Protein AF-A0A497NHF5-F1 (afdb_monomer)

Secondary structure (DSSP, 8-state):
-HHHHHHHHHHHHHHHHHHHHHHHHHHHHHHHT----HHHHHHHHHHHHHHHHHHHHHHHHHHHHHH-GGGGGPPTTHHHHHHHHHHHHHHHHHHHHHHHTS--TT-----HHHHHHHHTTSGGGTT----HHHHHHHHHHHHHHHTSTTHHHHHHHHHHHHHHHHS---

Mean predicted aligned error: 3.95 Å

Structure (mmCIF, N/CA/C/O backbone):
data_AF-A0A497NHF5-F1
#
_entry.id   AF-A0A497NHF5-F1
#
loop_
_atom_site.group_PDB
_atom_site.id
_atom_site.type_symbol
_atom_site.label_atom_id
_atom_site.label_alt_id
_atom_site.label_comp_id
_atom_site.label_asym_id
_atom_site.label_entity_id
_atom_site.label_seq_id
_atom_site.pdbx_PDB_ins_code
_atom_site.Cartn_x
_atom_site.Cartn_y
_atom_site.Cartn_z
_atom_site.occupancy
_atom_site.B_iso_or_equiv
_atom_site.auth_seq_id
_atom_site.auth_comp_id
_atom_site.auth_asym_id
_atom_site.auth_atom_id
_atom_site.pdbx_PDB_model_num
ATOM 1 N N . MET A 1 1 ? 5.859 -25.569 -0.464 1.00 78.12 1 MET A N 1
ATOM 2 C CA . MET A 1 1 ? 5.116 -24.666 0.448 1.00 78.12 1 MET A CA 1
ATOM 3 C C . MET A 1 1 ? 4.660 -23.454 -0.355 1.00 78.12 1 MET A C 1
ATOM 5 O O . MET A 1 1 ? 5.228 -23.238 -1.415 1.00 78.12 1 MET A O 1
ATOM 9 N N . VAL A 1 2 ? 3.687 -22.662 0.116 1.00 88.62 2 VAL A N 1
ATOM 10 C CA . VAL A 1 2 ? 3.229 -21.446 -0.603 1.00 88.62 2 VAL A CA 1
ATOM 11 C C . VAL A 1 2 ? 4.400 -20.504 -0.927 1.00 88.62 2 VAL A C 1
ATOM 13 O O . VAL A 1 2 ? 4.451 -19.930 -2.005 1.00 88.62 2 VAL A O 1
ATOM 16 N N . GLU A 1 3 ? 5.402 -20.422 -0.050 1.00 88.25 3 GLU A N 1
ATOM 17 C CA . GLU A 1 3 ? 6.637 -19.657 -0.284 1.00 88.25 3 GLU A CA 1
ATOM 18 C C . GLU A 1 3 ? 7.433 -20.126 -1.519 1.00 88.25 3 GLU A C 1
ATOM 20 O O . GLU A 1 3 ? 7.943 -19.300 -2.275 1.00 88.25 3 GLU A O 1
ATOM 25 N N . ASP A 1 4 ? 7.514 -21.440 -1.759 1.00 91.06 4 ASP A N 1
ATOM 26 C CA . ASP A 1 4 ? 8.201 -21.995 -2.934 1.00 91.06 4 ASP A CA 1
ATOM 27 C C . ASP A 1 4 ? 7.427 -21.692 -4.222 1.00 91.06 4 ASP A C 1
ATOM 29 O O . ASP A 1 4 ? 8.024 -21.400 -5.257 1.00 91.06 4 ASP A O 1
ATOM 33 N N . GLU A 1 5 ? 6.094 -21.740 -4.152 1.00 94.38 5 GLU A N 1
ATOM 34 C CA . GLU A 1 5 ? 5.209 -21.406 -5.271 1.00 94.38 5 GLU A CA 1
ATOM 35 C C . GLU A 1 5 ? 5.286 -19.912 -5.610 1.00 94.38 5 GLU A C 1
ATOM 37 O O . GLU A 1 5 ? 5.406 -19.561 -6.783 1.00 94.38 5 GLU A O 1
ATOM 42 N N . LEU A 1 6 ? 5.324 -19.034 -4.599 1.00 92.00 6 LEU A N 1
ATOM 43 C CA . LEU A 1 6 ? 5.562 -17.599 -4.784 1.00 92.00 6 LEU A CA 1
ATOM 44 C C . LEU A 1 6 ? 6.909 -17.343 -5.457 1.00 92.00 6 LEU A C 1
ATOM 46 O O . LEU A 1 6 ? 6.998 -16.547 -6.390 1.00 92.00 6 LEU A O 1
ATOM 50 N N . LYS A 1 7 ? 7.964 -18.036 -5.023 1.00 92.75 7 LYS A N 1
ATOM 51 C CA . LYS A 1 7 ? 9.285 -17.895 -5.636 1.00 92.75 7 LYS A CA 1
ATOM 52 C C . LYS A 1 7 ? 9.276 -18.325 -7.104 1.00 92.75 7 LYS A C 1
ATOM 54 O O . LYS A 1 7 ? 9.783 -17.583 -7.942 1.00 92.75 7 LYS A O 1
ATOM 59 N N . ALA A 1 8 ? 8.683 -19.478 -7.413 1.00 94.44 8 ALA A N 1
ATOM 60 C CA . ALA A 1 8 ? 8.569 -19.967 -8.785 1.00 94.44 8 ALA A CA 1
ATOM 61 C C . ALA A 1 8 ? 7.785 -18.986 -9.676 1.00 94.44 8 ALA A C 1
ATOM 63 O O . ALA A 1 8 ? 8.236 -18.665 -10.774 1.00 94.44 8 ALA A O 1
ATOM 64 N N . LEU A 1 9 ? 6.674 -18.440 -9.168 1.00 94.25 9 LEU A N 1
ATOM 65 C CA . LEU A 1 9 ? 5.876 -17.429 -9.863 1.00 94.25 9 LEU A CA 1
ATOM 66 C C . LEU A 1 9 ? 6.690 -16.161 -10.172 1.00 94.25 9 LEU A C 1
ATOM 68 O O . LEU A 1 9 ? 6.641 -15.644 -11.286 1.00 94.25 9 LEU A O 1
ATOM 72 N N . ILE A 1 10 ? 7.465 -15.657 -9.207 1.00 92.88 10 ILE A N 1
ATOM 73 C CA . ILE A 1 10 ? 8.304 -14.465 -9.406 1.00 92.88 10 ILE A CA 1
ATOM 74 C C . ILE A 1 10 ? 9.447 -14.731 -10.393 1.00 92.88 10 ILE A C 1
ATOM 76 O O . ILE A 1 10 ? 9.793 -13.844 -11.177 1.00 92.88 10 ILE A O 1
ATOM 80 N N . GLU A 1 11 ? 10.036 -15.928 -10.386 1.00 94.75 11 GLU A N 1
ATOM 81 C CA . GLU A 1 11 ? 11.067 -16.320 -11.353 1.00 94.75 11 GLU A CA 1
ATOM 82 C C . GLU A 1 11 ? 10.507 -16.378 -12.783 1.00 94.75 11 GLU A C 1
ATOM 84 O O . GLU A 1 11 ? 11.122 -15.829 -13.703 1.00 94.75 11 GLU A O 1
ATOM 89 N N . GLU A 1 12 ? 9.319 -16.962 -12.961 1.00 95.69 12 GLU A N 1
ATOM 90 C CA . GLU A 1 12 ? 8.603 -16.996 -14.240 1.00 95.69 12 GLU A CA 1
ATOM 91 C C . GLU A 1 12 ? 8.279 -15.578 -14.738 1.00 95.69 12 GLU A C 1
ATOM 93 O O . GLU A 1 12 ? 8.714 -15.187 -15.825 1.00 95.69 12 GLU A O 1
ATOM 98 N N . LEU A 1 13 ? 7.631 -14.757 -13.904 1.00 94.81 13 LEU A N 1
ATOM 99 C CA . LEU A 1 13 ? 7.296 -13.367 -14.232 1.00 94.81 13 LEU A CA 1
ATOM 100 C C . LEU A 1 13 ? 8.535 -12.533 -14.572 1.00 94.81 13 LEU A C 1
ATOM 102 O O . LEU A 1 13 ? 8.516 -11.724 -15.500 1.00 94.81 13 LEU A O 1
ATOM 106 N N . SER A 1 14 ? 9.639 -12.731 -13.851 1.00 93.50 14 SER A N 1
ATOM 107 C CA . SER A 1 14 ? 10.897 -12.031 -14.130 1.00 93.50 14 SER A CA 1
ATOM 108 C C . SER A 1 14 ? 11.437 -12.373 -15.521 1.00 93.50 14 SER A C 1
ATOM 110 O O . SER A 1 14 ? 11.907 -11.483 -16.237 1.00 93.50 14 SER A O 1
ATOM 112 N N . ALA A 1 15 ? 11.350 -13.644 -15.928 1.00 95.25 15 ALA A N 1
ATOM 113 C CA . ALA A 1 15 ? 11.777 -14.093 -17.250 1.00 95.25 15 ALA A CA 1
ATOM 114 C C . ALA A 1 15 ? 10.877 -13.548 -18.371 1.00 95.25 15 ALA A C 1
ATOM 116 O O . ALA A 1 15 ? 11.379 -13.169 -19.437 1.00 95.25 15 ALA A O 1
ATOM 117 N N . GLU A 1 16 ? 9.567 -13.463 -18.137 1.00 96.25 16 GLU A N 1
ATOM 118 C CA . GLU A 1 16 ? 8.625 -12.853 -19.077 1.00 96.25 16 GLU A CA 1
ATOM 119 C C . GLU A 1 16 ? 8.856 -11.344 -19.216 1.00 96.25 16 GLU A C 1
ATOM 121 O O . GLU A 1 16 ? 8.987 -10.833 -20.332 1.00 96.25 16 GLU A O 1
ATOM 126 N N . LEU A 1 17 ? 8.996 -10.620 -18.101 1.00 94.69 17 LEU A N 1
ATOM 127 C CA . LEU A 1 17 ? 9.231 -9.172 -18.093 1.00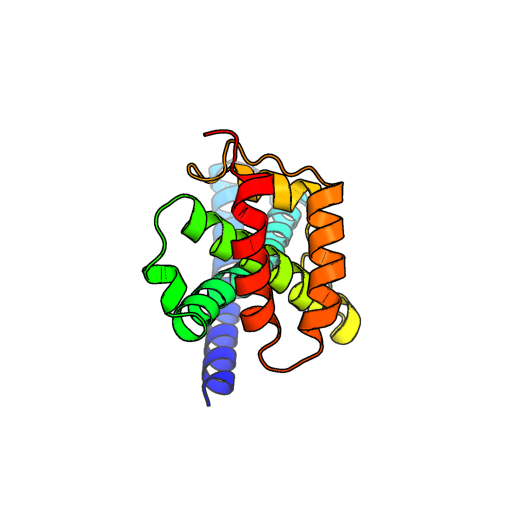 94.69 17 LEU A CA 1
ATOM 128 C C . LEU A 1 17 ? 10.552 -8.794 -18.770 1.00 94.69 17 LEU A C 1
ATOM 130 O O . LEU A 1 17 ? 10.604 -7.803 -19.506 1.00 94.69 17 LEU A O 1
ATOM 134 N N . ALA A 1 18 ? 11.606 -9.593 -18.578 1.00 94.44 18 ALA A N 1
ATOM 135 C CA . ALA A 1 18 ? 12.896 -9.384 -19.232 1.00 94.44 18 ALA A CA 1
ATOM 136 C C . ALA A 1 18 ? 12.800 -9.450 -20.768 1.00 94.44 18 ALA A C 1
ATOM 138 O O . ALA A 1 18 ? 13.554 -8.763 -21.460 1.00 94.44 18 ALA A O 1
ATOM 139 N N . GLN A 1 19 ? 11.861 -10.234 -21.304 1.00 94.81 19 GLN A N 1
ATOM 140 C CA . GLN A 1 19 ? 11.595 -10.322 -22.742 1.00 94.81 19 GLN A CA 1
ATOM 141 C C . GLN A 1 19 ? 10.612 -9.239 -23.207 1.00 94.81 19 GLN A C 1
ATOM 143 O O . GLN A 1 19 ? 10.847 -8.567 -24.217 1.00 94.81 19 GLN A O 1
ATOM 148 N N . ALA A 1 20 ? 9.524 -9.040 -22.463 1.00 95.44 20 ALA A N 1
ATOM 149 C CA . ALA A 1 20 ? 8.421 -8.173 -22.851 1.00 95.44 20 ALA A CA 1
ATOM 150 C C . ALA A 1 20 ? 8.779 -6.682 -22.780 1.00 95.44 20 ALA A C 1
ATOM 152 O O . ALA A 1 20 ? 8.454 -5.936 -23.706 1.00 95.44 20 ALA A O 1
ATOM 153 N N . LEU A 1 21 ? 9.467 -6.224 -21.726 1.00 93.81 21 LEU A N 1
ATOM 154 C CA . LEU A 1 21 ? 9.717 -4.792 -21.513 1.00 93.81 21 LEU A CA 1
ATOM 155 C C . LEU A 1 21 ? 10.623 -4.163 -22.585 1.00 93.81 21 LEU A C 1
ATOM 157 O O . LEU A 1 21 ? 10.247 -3.111 -23.111 1.00 93.81 21 LEU A O 1
ATOM 161 N N . PRO A 1 22 ? 11.769 -4.757 -22.985 1.00 92.94 22 PRO A N 1
ATOM 162 C CA . PRO A 1 22 ? 12.584 -4.200 -24.066 1.00 92.94 22 PRO A CA 1
ATOM 163 C C . PRO A 1 22 ? 11.844 -4.182 -25.405 1.00 92.94 22 PRO A C 1
ATOM 165 O O . PRO A 1 22 ? 11.937 -3.205 -26.154 1.00 92.94 22 PRO A O 1
ATOM 168 N N . PHE A 1 23 ? 11.080 -5.242 -25.694 1.00 95.19 23 PHE A N 1
ATOM 169 C CA . PHE A 1 23 ? 10.257 -5.319 -26.896 1.00 95.19 23 PHE A CA 1
ATOM 170 C C . PHE A 1 23 ? 9.199 -4.210 -26.909 1.00 95.19 23 PHE A C 1
ATOM 172 O O . PHE A 1 23 ? 9.135 -3.433 -27.863 1.00 95.19 23 PHE A O 1
ATOM 179 N N . ALA A 1 24 ? 8.418 -4.082 -25.834 1.00 95.25 24 ALA A N 1
ATOM 180 C CA . ALA A 1 24 ? 7.387 -3.062 -25.692 1.00 95.25 24 ALA A CA 1
ATOM 181 C C . ALA A 1 24 ? 7.976 -1.650 -25.782 1.00 95.25 24 ALA A C 1
ATOM 183 O O . ALA A 1 24 ? 7.467 -0.824 -26.536 1.00 95.25 24 ALA A O 1
ATOM 184 N N . ALA A 1 25 ? 9.089 -1.381 -25.095 1.00 93.44 25 ALA A N 1
ATOM 185 C CA . ALA A 1 25 ? 9.769 -0.092 -25.148 1.00 93.44 25 ALA A CA 1
ATOM 186 C C . ALA A 1 25 ? 10.179 0.266 -26.585 1.00 93.44 25 ALA A C 1
ATOM 188 O O . ALA A 1 25 ? 9.888 1.367 -27.054 1.00 93.44 25 ALA A O 1
ATOM 189 N N . LYS A 1 26 ? 10.790 -0.673 -27.319 1.00 93.56 26 LYS A N 1
ATOM 190 C CA . LYS A 1 26 ? 11.147 -0.470 -28.729 1.00 93.56 26 LYS A CA 1
ATOM 191 C C . LYS A 1 26 ? 9.913 -0.193 -29.592 1.00 93.56 26 LYS A C 1
ATOM 193 O O . LYS A 1 26 ? 9.926 0.747 -30.382 1.00 93.56 26 LYS A O 1
ATOM 198 N N . ARG A 1 27 ? 8.838 -0.968 -29.424 1.00 96.31 27 ARG A N 1
ATOM 199 C CA . ARG A 1 27 ? 7.582 -0.751 -30.160 1.00 96.31 27 ARG A CA 1
ATOM 200 C C . ARG A 1 27 ? 6.976 0.619 -29.863 1.00 96.31 27 ARG A C 1
ATOM 202 O O . ARG A 1 27 ? 6.546 1.290 -30.793 1.00 96.31 27 ARG A O 1
ATOM 209 N N . LEU A 1 28 ? 6.978 1.060 -28.606 1.00 95.31 28 LEU A N 1
ATOM 210 C CA . LEU A 1 28 ? 6.508 2.393 -28.218 1.00 95.31 28 LEU A CA 1
ATOM 211 C C . LEU A 1 28 ? 7.370 3.491 -28.855 1.00 95.31 28 LEU A C 1
ATOM 213 O O . LEU A 1 28 ? 6.833 4.422 -29.446 1.00 95.31 28 LEU A O 1
ATOM 217 N N . ALA A 1 29 ? 8.695 3.361 -28.801 1.00 93.88 29 ALA A N 1
ATOM 218 C CA . ALA A 1 29 ? 9.623 4.291 -29.442 1.00 93.88 29 ALA A CA 1
ATOM 219 C C . ALA A 1 29 ? 9.330 4.448 -30.947 1.00 93.88 29 ALA A C 1
ATOM 221 O O . ALA A 1 29 ? 9.195 5.568 -31.438 1.00 93.88 29 ALA A O 1
ATOM 222 N N . GLU A 1 30 ? 9.130 3.336 -31.658 1.00 96.06 30 GLU A N 1
ATOM 223 C CA . GLU A 1 30 ? 8.760 3.335 -33.077 1.00 96.06 30 GLU A CA 1
ATOM 224 C C . GLU A 1 30 ? 7.393 3.987 -33.333 1.00 96.06 30 GLU A C 1
ATOM 226 O O . GLU A 1 30 ? 7.274 4.806 -34.241 1.00 96.06 30 GLU A O 1
ATOM 231 N N . LEU A 1 31 ? 6.376 3.665 -32.524 1.00 97.38 31 LEU A N 1
ATOM 232 C CA . LEU A 1 31 ? 5.022 4.216 -32.665 1.00 97.38 31 LEU A CA 1
ATOM 233 C C . LEU A 1 31 ? 4.984 5.737 -32.498 1.00 97.38 31 LEU A C 1
ATOM 235 O O . LEU A 1 31 ? 4.242 6.414 -33.205 1.00 97.38 31 LEU A O 1
ATOM 239 N N . PHE A 1 32 ? 5.785 6.273 -31.579 1.00 96.31 32 PHE A N 1
ATOM 240 C CA . PHE A 1 32 ? 5.866 7.713 -31.338 1.00 96.31 32 PHE A CA 1
ATOM 241 C C . PHE A 1 32 ? 6.928 8.417 -32.197 1.00 96.31 32 PHE A C 1
ATOM 243 O O . PHE A 1 32 ? 7.024 9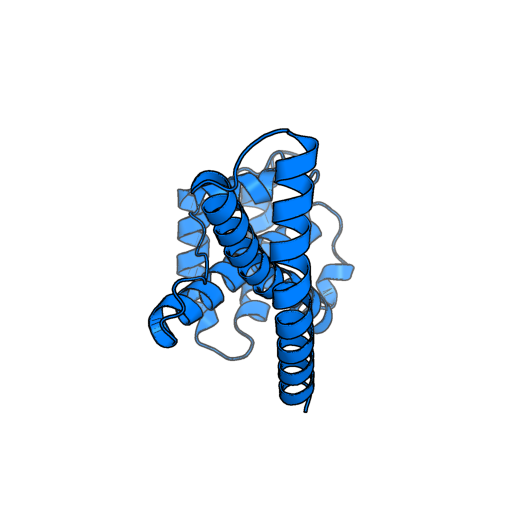.642 -32.146 1.00 96.31 32 PHE A O 1
ATOM 250 N N . GLY A 1 33 ? 7.730 7.681 -32.976 1.00 95.62 33 GLY A N 1
ATOM 251 C CA . GLY A 1 33 ? 8.850 8.245 -33.737 1.00 95.62 33 GLY A CA 1
ATOM 252 C C . GLY A 1 33 ? 9.942 8.850 -32.845 1.00 95.62 33 GLY A C 1
ATOM 253 O O . GLY A 1 33 ? 10.584 9.828 -33.226 1.00 95.62 33 GLY A O 1
ATOM 254 N N . LEU A 1 34 ? 10.132 8.303 -31.641 1.00 93.69 34 LEU A N 1
ATOM 255 C CA . LEU A 1 34 ? 11.074 8.788 -30.629 1.00 93.69 34 LEU A CA 1
ATOM 256 C C . LEU A 1 34 ? 12.169 7.754 -30.350 1.00 93.69 34 LEU A C 1
ATOM 258 O O . LEU A 1 34 ? 12.008 6.564 -30.595 1.00 93.69 34 LEU A O 1
ATOM 262 N N . GLY A 1 35 ? 13.292 8.201 -29.787 1.00 89.88 35 GLY A N 1
ATOM 263 C CA . GLY A 1 35 ? 14.313 7.305 -29.243 1.00 89.88 35 GLY A CA 1
ATOM 264 C C . GLY A 1 35 ? 1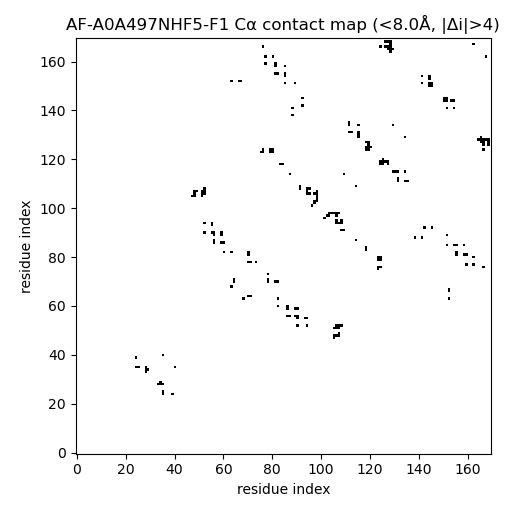3.991 6.851 -27.816 1.00 89.88 35 GLY A C 1
ATOM 265 O O . GLY A 1 35 ? 13.319 7.556 -27.058 1.00 89.88 35 GLY A O 1
ATOM 266 N N . LEU A 1 36 ? 14.534 5.699 -27.414 1.00 90.12 36 LEU A N 1
ATOM 267 C CA . LEU A 1 36 ? 14.528 5.278 -26.013 1.00 90.12 36 LEU A CA 1
ATOM 268 C C . LEU A 1 36 ? 15.481 6.156 -25.202 1.00 90.12 36 LEU A C 1
ATOM 270 O O . LEU A 1 36 ? 16.699 6.035 -25.300 1.00 90.12 36 LEU A O 1
ATOM 274 N N . GLY A 1 37 ? 14.908 7.063 -24.413 1.00 90.50 37 GLY A N 1
ATOM 275 C CA . GLY A 1 37 ? 15.652 7.977 -23.551 1.00 90.50 37 GLY A CA 1
ATOM 276 C C . GLY A 1 37 ? 15.492 7.678 -22.055 1.00 90.50 37 GLY A C 1
ATOM 277 O O . GLY A 1 37 ? 14.650 6.864 -21.661 1.00 90.50 37 GLY A O 1
ATOM 278 N N . PRO A 1 38 ? 16.221 8.409 -21.190 1.00 92.00 38 PRO A N 1
ATOM 279 C CA . PRO A 1 38 ? 16.179 8.235 -19.733 1.00 92.00 38 PRO A CA 1
ATOM 280 C C . PRO A 1 38 ? 14.775 8.328 -19.118 1.00 92.00 38 PRO A C 1
ATOM 282 O O . PRO A 1 38 ? 14.500 7.697 -18.101 1.00 92.00 38 PRO A O 1
ATOM 285 N N . ARG A 1 39 ? 13.859 9.081 -19.747 1.00 90.44 39 ARG A N 1
ATOM 286 C CA . ARG A 1 39 ? 12.464 9.205 -19.295 1.00 90.44 39 ARG A CA 1
ATOM 287 C C . ARG A 1 39 ? 11.704 7.877 -19.341 1.00 90.44 39 ARG A C 1
ATOM 289 O O . ARG A 1 39 ? 10.939 7.606 -18.422 1.00 90.44 39 ARG A O 1
ATOM 296 N N . VAL A 1 40 ? 11.936 7.054 -20.369 1.00 90.56 40 VAL A N 1
ATOM 297 C CA . VAL A 1 40 ? 11.284 5.740 -20.512 1.00 90.56 40 VAL A CA 1
ATOM 298 C C . VAL A 1 40 ? 11.798 4.788 -19.438 1.00 90.56 40 VAL A C 1
ATOM 300 O O . VAL A 1 40 ? 11.004 4.170 -18.739 1.00 90.56 40 VAL A O 1
ATOM 303 N N . LEU A 1 41 ? 13.118 4.745 -19.233 1.00 90.44 41 LEU A N 1
ATOM 304 C CA . LEU A 1 41 ? 13.720 3.941 -18.168 1.00 90.44 41 LEU A CA 1
ATOM 305 C C . LEU A 1 41 ? 13.202 4.352 -16.781 1.00 90.44 41 LEU A C 1
ATOM 307 O O . LEU A 1 41 ? 12.882 3.494 -15.963 1.00 90.44 41 LEU A O 1
ATOM 311 N N . GLY A 1 42 ? 13.081 5.658 -16.525 1.00 92.38 42 GLY A N 1
ATOM 312 C CA . GLY A 1 42 ? 12.504 6.169 -15.282 1.00 92.38 42 GLY A CA 1
ATOM 313 C C . GLY A 1 42 ? 11.037 5.773 -15.090 1.00 92.38 42 GLY A C 1
ATOM 314 O O . GLY A 1 42 ? 10.639 5.471 -13.971 1.00 92.38 42 GLY A O 1
ATOM 315 N N . ALA A 1 43 ? 10.240 5.738 -16.163 1.00 91.88 43 ALA A N 1
ATOM 316 C CA . ALA A 1 43 ? 8.852 5.279 -16.101 1.00 91.88 43 ALA A CA 1
ATOM 317 C C . ALA A 1 43 ? 8.751 3.780 -15.781 1.00 91.88 43 ALA A C 1
ATOM 319 O O . ALA A 1 43 ? 7.973 3.406 -14.911 1.00 91.88 43 ALA A O 1
ATOM 320 N N . VAL A 1 44 ? 9.579 2.943 -16.417 1.00 90.69 44 VAL A N 1
ATOM 321 C CA . VAL A 1 44 ? 9.634 1.498 -16.127 1.00 90.69 44 VAL A CA 1
ATOM 322 C C . VAL A 1 44 ? 10.075 1.245 -14.686 1.00 90.69 44 VAL A C 1
ATOM 324 O O . VAL A 1 44 ? 9.468 0.433 -14.001 1.00 90.69 44 VAL A O 1
ATOM 327 N N . ARG A 1 45 ? 11.080 1.980 -14.190 1.00 90.56 45 ARG A N 1
ATOM 328 C CA . ARG A 1 45 ? 11.523 1.871 -12.793 1.00 90.56 45 ARG A CA 1
ATOM 329 C C . ARG A 1 45 ? 10.384 2.147 -11.809 1.00 90.56 45 ARG A C 1
ATOM 331 O O . ARG A 1 45 ? 10.158 1.324 -10.931 1.00 90.56 45 ARG A O 1
ATOM 338 N N . ARG A 1 46 ? 9.655 3.254 -11.994 1.00 91.50 46 ARG A N 1
ATOM 339 C CA . ARG A 1 46 ? 8.493 3.581 -11.150 1.00 91.50 46 ARG A CA 1
ATOM 340 C C . ARG A 1 46 ? 7.403 2.519 -11.241 1.00 91.50 46 ARG A C 1
ATOM 342 O O . ARG A 1 46 ? 6.823 2.165 -10.229 1.00 91.50 46 ARG A O 1
ATOM 349 N N . ALA A 1 47 ? 7.152 1.969 -12.430 1.00 91.31 47 ALA A N 1
ATOM 350 C CA . ALA A 1 47 ? 6.184 0.886 -12.582 1.00 91.31 47 ALA A CA 1
ATOM 351 C C . ALA A 1 47 ? 6.582 -0.362 -11.773 1.00 91.31 47 ALA A C 1
ATOM 353 O O . ALA A 1 47 ? 5.727 -0.972 -11.145 1.00 91.31 47 ALA A O 1
ATOM 354 N N . CYS A 1 48 ? 7.870 -0.716 -11.740 1.00 89.38 48 CYS A N 1
ATOM 355 C CA . CYS A 1 48 ? 8.362 -1.823 -10.915 1.00 89.38 48 CYS A CA 1
ATOM 356 C C . CYS A 1 48 ? 8.265 -1.535 -9.407 1.00 89.38 48 CYS A C 1
ATOM 358 O O . CYS A 1 48 ? 7.913 -2.429 -8.646 1.00 89.38 48 CYS A O 1
ATOM 360 N N . GLU A 1 49 ? 8.571 -0.308 -8.976 1.00 90.62 49 GLU A N 1
ATOM 361 C CA . GLU A 1 49 ? 8.408 0.125 -7.577 1.00 90.62 49 GLU A CA 1
ATOM 362 C C . GLU A 1 49 ? 6.932 0.034 -7.149 1.00 90.62 49 GLU A C 1
ATOM 364 O O . GLU A 1 49 ? 6.625 -0.575 -6.125 1.00 90.62 49 GLU A O 1
ATOM 369 N N . ASN A 1 50 ? 6.017 0.522 -7.992 1.00 92.44 50 ASN A N 1
ATOM 370 C CA . ASN A 1 50 ? 4.575 0.433 -7.760 1.00 92.44 50 ASN A CA 1
ATOM 371 C C . ASN A 1 50 ? 4.072 -1.016 -7.759 1.00 92.44 50 ASN A C 1
ATOM 373 O O . ASN A 1 50 ? 3.214 -1.362 -6.958 1.00 92.44 50 ASN A O 1
ATOM 377 N N . ALA A 1 51 ? 4.607 -1.881 -8.627 1.00 92.00 51 ALA A N 1
ATOM 378 C CA . ALA A 1 51 ? 4.219 -3.289 -8.657 1.00 92.00 51 ALA A CA 1
ATOM 379 C C . ALA A 1 51 ? 4.537 -3.991 -7.329 1.00 92.00 51 ALA A C 1
ATOM 381 O O . ALA A 1 51 ? 3.703 -4.739 -6.824 1.00 92.00 51 ALA A O 1
ATOM 382 N N . LEU A 1 52 ? 5.708 -3.726 -6.736 1.00 91.25 52 LEU A N 1
ATOM 383 C CA . LEU A 1 52 ? 6.051 -4.269 -5.420 1.00 91.25 52 LEU A CA 1
ATOM 384 C C . LEU A 1 52 ? 5.130 -3.715 -4.328 1.00 91.25 52 LEU A C 1
ATOM 386 O O . LEU A 1 52 ? 4.645 -4.492 -3.515 1.00 91.25 52 LEU A O 1
ATOM 390 N N . HIS A 1 53 ? 4.866 -2.408 -4.335 1.00 93.38 53 HIS A N 1
ATOM 391 C CA . HIS A 1 53 ? 3.932 -1.774 -3.401 1.00 93.38 53 HIS A CA 1
ATOM 392 C C . HIS A 1 53 ? 2.536 -2.425 -3.455 1.00 93.38 53 HIS A C 1
ATOM 394 O O . HIS A 1 53 ? 2.052 -2.898 -2.431 1.00 93.38 53 HIS A O 1
ATOM 400 N N . ILE A 1 54 ? 1.956 -2.592 -4.649 1.00 92.88 54 ILE A N 1
ATOM 401 C CA . ILE A 1 54 ? 0.661 -3.273 -4.843 1.00 92.88 54 ILE A CA 1
ATOM 402 C C . ILE A 1 54 ? 0.728 -4.736 -4.380 1.00 92.88 54 ILE A C 1
ATOM 404 O O . ILE A 1 54 ? -0.182 -5.230 -3.725 1.00 92.88 54 ILE A O 1
ATOM 408 N N . THR A 1 55 ? 1.828 -5.436 -4.674 1.00 92.75 55 THR A N 1
ATOM 409 C CA . THR A 1 55 ? 2.015 -6.843 -4.268 1.00 92.75 55 THR A CA 1
ATOM 410 C C . THR A 1 55 ? 2.140 -7.002 -2.751 1.00 92.75 55 THR A C 1
ATOM 412 O O . THR A 1 55 ? 1.915 -8.091 -2.238 1.00 92.75 55 THR A O 1
ATOM 415 N N . VAL A 1 56 ? 2.491 -5.942 -2.020 1.00 94.38 56 VAL A N 1
ATOM 416 C CA . VAL A 1 56 ? 2.421 -5.920 -0.554 1.00 94.38 56 VAL A CA 1
ATOM 417 C C . VAL A 1 56 ? 1.012 -5.556 -0.089 1.00 94.38 56 VAL A C 1
ATOM 419 O O . VAL A 1 56 ? 0.523 -6.195 0.834 1.00 94.38 56 VAL A O 1
ATOM 422 N N . HIS A 1 57 ? 0.364 -4.579 -0.728 1.00 96.88 57 HIS A N 1
ATOM 423 C CA . HIS A 1 57 ? -0.957 -4.065 -0.363 1.00 96.88 57 HIS A CA 1
ATOM 424 C C . HIS A 1 57 ? -2.076 -5.111 -0.497 1.00 96.88 57 HIS A C 1
ATOM 426 O O . HIS A 1 57 ? -2.757 -5.423 0.477 1.00 96.88 57 HIS A O 1
ATOM 432 N N . GLU A 1 58 ? -2.233 -5.707 -1.681 1.00 96.00 58 GLU A N 1
ATOM 433 C CA . GLU A 1 58 ? -3.370 -6.585 -1.995 1.00 96.00 58 GLU A CA 1
ATOM 434 C C . GLU A 1 58 ? -3.455 -7.826 -1.089 1.00 96.00 58 GLU A C 1
ATOM 436 O O . GLU A 1 58 ? -4.542 -8.136 -0.592 1.00 96.00 58 GLU A O 1
ATOM 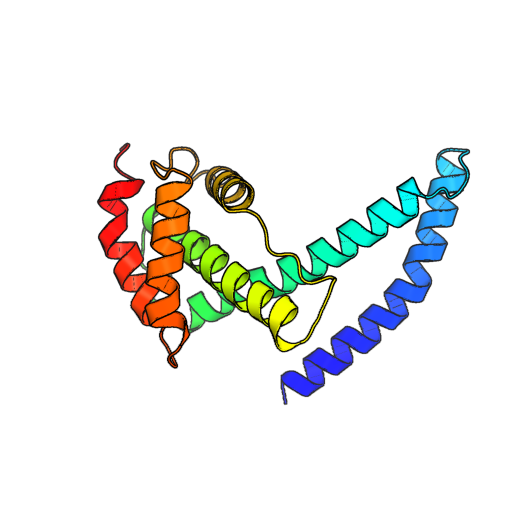441 N N . PRO A 1 59 ? -2.344 -8.528 -0.771 1.00 95.62 59 PRO A N 1
ATOM 442 C CA . PRO A 1 59 ? -2.404 -9.629 0.181 1.00 95.62 59 PRO A CA 1
ATOM 443 C C . PRO A 1 59 ? -2.867 -9.211 1.576 1.00 95.62 59 PRO A C 1
ATOM 445 O O . PRO A 1 59 ? -3.401 -10.057 2.289 1.00 95.62 59 PRO A O 1
ATOM 448 N N . VAL A 1 60 ? -2.704 -7.946 1.989 1.00 96.56 60 VAL A N 1
ATOM 449 C CA . VAL A 1 60 ? -3.220 -7.504 3.292 1.00 96.56 60 VAL A CA 1
ATOM 450 C C . VAL A 1 60 ? -4.738 -7.626 3.338 1.00 96.56 60 VAL A C 1
ATOM 452 O O . VAL A 1 60 ? -5.254 -8.114 4.341 1.00 96.56 60 VAL A O 1
ATOM 455 N N . HIS A 1 61 ? -5.446 -7.277 2.263 1.00 96.81 61 HIS A N 1
ATOM 456 C CA . HIS A 1 61 ? -6.900 -7.430 2.200 1.00 96.81 61 HIS A CA 1
ATOM 457 C C . HIS A 1 61 ? -7.326 -8.894 2.271 1.00 96.81 61 HIS A C 1
ATOM 459 O O . HIS A 1 61 ? -8.241 -9.233 3.020 1.00 96.81 61 HIS A O 1
ATOM 465 N N . GLU A 1 62 ? -6.647 -9.791 1.553 1.00 95.44 62 GLU A N 1
ATOM 466 C CA . GLU A 1 62 ? -6.964 -11.223 1.628 1.00 95.44 62 GLU A CA 1
ATOM 467 C C . GLU A 1 62 ? -6.698 -11.783 3.035 1.00 95.44 62 GLU A C 1
ATOM 469 O O . GLU A 1 62 ? -7.539 -12.481 3.609 1.00 95.44 62 GLU A O 1
ATOM 474 N N . MET A 1 63 ? -5.582 -11.388 3.655 1.00 95.56 63 MET A N 1
ATOM 475 C CA . MET A 1 63 ? -5.254 -11.754 5.035 1.00 95.56 63 MET A CA 1
ATOM 476 C C . MET A 1 63 ? -6.237 -11.149 6.048 1.00 95.56 63 MET A C 1
ATOM 478 O O . MET A 1 63 ? -6.527 -11.772 7.074 1.00 95.56 63 MET A O 1
ATOM 482 N N . ALA A 1 64 ? -6.764 -9.951 5.785 1.00 95.12 64 ALA A N 1
ATOM 483 C CA . ALA A 1 64 ? -7.793 -9.317 6.598 1.00 95.12 64 ALA A CA 1
ATOM 484 C C . ALA A 1 64 ? -9.123 -10.069 6.478 1.00 95.12 64 ALA A C 1
ATOM 486 O O . ALA A 1 64 ? -9.713 -10.386 7.506 1.00 95.12 64 ALA A O 1
ATOM 487 N N . ARG A 1 65 ? -9.562 -10.446 5.272 1.00 93.31 65 ARG A N 1
ATOM 488 C CA . ARG A 1 65 ? -10.787 -11.244 5.071 1.00 93.31 65 ARG A CA 1
ATOM 489 C C . ARG A 1 65 ? -10.718 -12.594 5.780 1.00 93.31 65 ARG A C 1
ATOM 491 O O . ARG A 1 65 ? -11.679 -12.990 6.436 1.00 93.31 65 ARG A O 1
ATOM 498 N N . GLU A 1 66 ? -9.577 -13.276 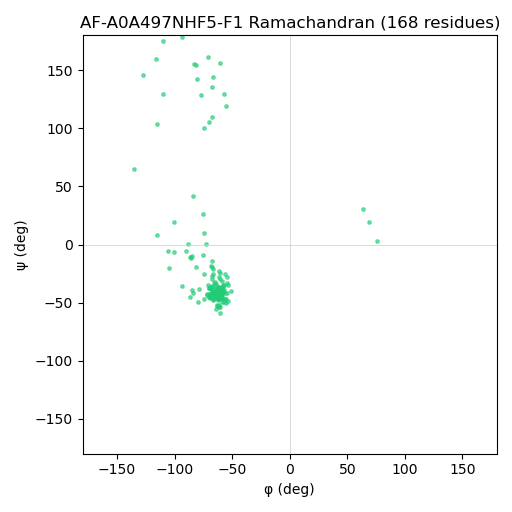5.706 1.00 94.62 66 GLU A N 1
ATOM 499 C CA . GLU A 1 66 ? -9.375 -14.545 6.413 1.00 94.62 66 GLU A CA 1
ATOM 500 C C . GLU A 1 66 ? -9.281 -14.345 7.937 1.00 94.62 66 GLU A C 1
ATOM 502 O O . GLU A 1 66 ? -9.888 -15.077 8.723 1.00 94.62 66 GLU A O 1
ATOM 507 N N . GLY A 1 67 ? -8.522 -13.340 8.378 1.00 95.00 67 GLY A N 1
ATOM 508 C CA . GLY A 1 67 ? -8.219 -13.102 9.789 1.00 95.00 67 GLY A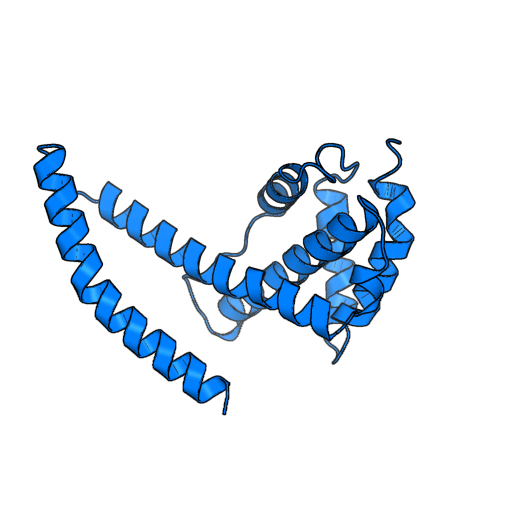 CA 1
ATOM 509 C C . GLY A 1 67 ? -9.304 -12.363 10.574 1.00 95.00 67 GLY A C 1
ATOM 510 O O . GLY A 1 67 ? -9.301 -12.417 11.808 1.00 95.00 67 GLY A O 1
ATOM 511 N N . LEU A 1 68 ? -10.211 -11.668 9.887 1.00 96.25 68 LEU A N 1
ATOM 512 C CA . LEU A 1 68 ? -11.248 -10.801 10.446 1.00 96.25 68 LEU A CA 1
ATOM 513 C C . LEU A 1 68 ? -12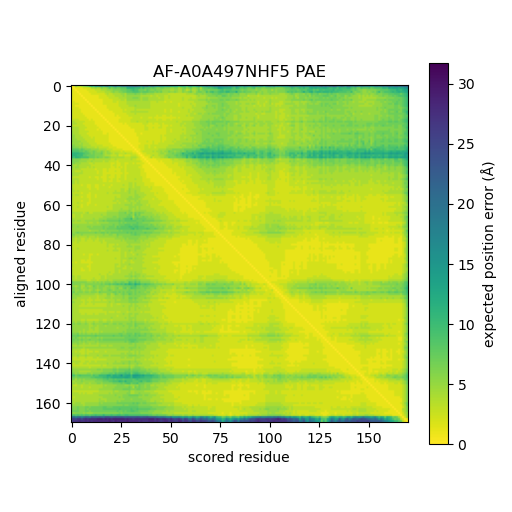.610 -11.036 9.760 1.00 96.25 68 LEU A C 1
ATOM 515 O O . LEU A 1 68 ? -13.153 -10.109 9.161 1.00 96.25 68 LEU A O 1
ATOM 519 N N . PRO A 1 69 ? -13.235 -12.225 9.895 1.00 94.88 69 PRO A N 1
ATOM 520 C CA . PRO A 1 69 ? -14.494 -12.528 9.199 1.00 94.88 69 PRO A CA 1
ATOM 521 C C . PRO A 1 69 ? -15.639 -11.540 9.483 1.00 94.88 69 PRO A C 1
ATOM 523 O O . PRO A 1 69 ? -16.523 -11.355 8.655 1.00 94.88 69 PRO A O 1
ATOM 526 N N . TRP A 1 70 ? -15.602 -10.863 10.636 1.00 96.75 70 TRP A N 1
ATOM 527 C CA . TRP A 1 70 ? -16.573 -9.835 11.020 1.00 96.75 70 TRP A CA 1
ATOM 528 C C . TRP A 1 70 ? -16.508 -8.564 10.159 1.00 96.75 70 TRP A C 1
ATOM 530 O O . TRP A 1 70 ? -17.442 -7.769 10.213 1.00 96.75 70 TRP A O 1
ATOM 540 N N . LEU A 1 71 ? -15.450 -8.345 9.366 1.00 95.56 71 LEU A N 1
ATOM 541 C CA . LEU A 1 71 ? -15.402 -7.231 8.410 1.00 95.56 71 LEU A CA 1
ATOM 542 C C . LEU A 1 71 ? -16.509 -7.344 7.357 1.00 95.56 71 LEU A C 1
ATOM 544 O O . LEU A 1 71 ? -17.099 -6.334 6.983 1.00 95.56 71 LEU A O 1
ATOM 548 N N . GLU A 1 72 ? -16.837 -8.564 6.926 1.00 93.56 72 GLU A N 1
ATOM 549 C CA . GLU A 1 72 ? -17.909 -8.824 5.956 1.00 93.56 72 GLU A CA 1
ATOM 550 C C . GLU A 1 72 ? -19.307 -8.512 6.519 1.00 93.56 72 GLU A C 1
ATOM 552 O O . GLU A 1 72 ? -20.252 -8.307 5.761 1.00 93.56 72 GLU A O 1
ATOM 557 N N . GLU A 1 73 ? -19.443 -8.449 7.847 1.00 96.25 73 GLU A N 1
ATOM 558 C CA . GLU A 1 73 ? -20.699 -8.130 8.535 1.00 96.25 73 GLU A CA 1
ATOM 559 C C . GLU A 1 73 ? -20.924 -6.617 8.689 1.00 96.25 73 GLU A C 1
ATOM 561 O O . GLU A 1 73 ? -22.018 -6.184 9.058 1.00 96.25 73 GLU A O 1
ATOM 566 N N . LEU A 1 74 ? -19.902 -5.795 8.426 1.00 96.62 74 LEU A N 1
ATOM 567 C CA . LEU A 1 74 ? -20.001 -4.345 8.531 1.00 96.62 74 LEU A CA 1
ATOM 568 C C . LEU A 1 74 ? -20.669 -3.732 7.302 1.00 96.62 74 LEU A C 1
ATOM 570 O O . LEU A 1 74 ? -20.424 -4.116 6.159 1.00 96.62 74 LEU A O 1
ATOM 574 N N . HIS A 1 75 ? -21.478 -2.705 7.545 1.00 95.56 75 HIS A N 1
ATOM 575 C CA . HIS A 1 75 ? -22.011 -1.862 6.483 1.00 95.56 75 HIS A CA 1
ATOM 576 C C . HIS A 1 75 ? -20.993 -0.804 6.056 1.00 95.56 75 HIS A C 1
ATOM 578 O O . HIS A 1 75 ? -20.163 -0.358 6.848 1.00 95.56 75 HIS A O 1
ATOM 584 N N . GLU A 1 76 ? -21.103 -0.339 4.814 1.00 95.69 76 GLU A N 1
ATOM 585 C CA . GLU A 1 76 ? -20.364 0.844 4.381 1.00 95.69 76 GLU A CA 1
ATOM 586 C C . GLU A 1 76 ? -20.862 2.108 5.101 1.00 95.69 76 GLU A C 1
ATOM 588 O O . GLU A 1 76 ? -22.068 2.239 5.337 1.00 95.69 76 GLU A O 1
ATOM 593 N N . PRO A 1 77 ? -19.975 3.068 5.427 1.00 96.25 77 PRO A N 1
ATOM 594 C CA . PRO A 1 77 ? -18.541 3.117 5.098 1.00 96.25 77 PRO A CA 1
ATOM 595 C C . PRO A 1 77 ? -17.614 2.428 6.121 1.00 96.25 77 PRO A C 1
ATOM 597 O O . PRO A 1 77 ? -16.397 2.457 5.947 1.00 96.25 77 PRO A O 1
ATOM 600 N N . ASP A 1 78 ? -18.155 1.838 7.194 1.00 97.19 78 ASP A N 1
ATOM 601 C CA . ASP A 1 78 ? -17.368 1.285 8.309 1.00 97.19 78 ASP A CA 1
ATOM 602 C C . ASP A 1 78 ? -16.436 0.155 7.852 1.00 97.19 78 ASP A C 1
ATOM 604 O O . ASP A 1 78 ? -15.293 0.078 8.305 1.00 97.19 78 ASP A O 1
ATOM 608 N N . ARG A 1 79 ? -16.912 -0.700 6.938 1.00 97.38 79 ARG A N 1
ATOM 609 C CA . ARG A 1 79 ? -16.110 -1.772 6.340 1.00 97.38 79 ARG A CA 1
ATOM 610 C C . ARG A 1 79 ? -14.901 -1.215 5.592 1.00 97.38 79 ARG A C 1
ATOM 612 O O . ARG A 1 79 ? -13.778 -1.538 5.972 1.00 97.38 79 ARG A O 1
ATOM 619 N N . THR A 1 80 ? -15.127 -0.364 4.584 1.00 97.62 80 THR A N 1
ATOM 620 C CA . THR A 1 80 ? -14.039 0.241 3.796 1.00 97.62 80 THR A CA 1
ATOM 621 C C . THR A 1 80 ? -13.070 1.005 4.697 1.00 97.62 80 THR A C 1
ATOM 623 O O . THR A 1 80 ? -11.863 0.915 4.519 1.00 97.62 80 THR A O 1
ATOM 626 N N . PHE A 1 81 ? -13.572 1.715 5.712 1.00 98.00 81 PHE A N 1
ATOM 627 C CA . PHE A 1 81 ? -12.718 2.435 6.655 1.00 98.00 81 PHE A CA 1
ATOM 628 C C . PHE A 1 81 ? -11.739 1.511 7.384 1.00 98.00 81 PHE A C 1
ATOM 630 O O . PHE A 1 81 ? -10.553 1.819 7.447 1.00 98.00 81 PHE A O 1
ATOM 637 N N . VAL A 1 82 ? -12.214 0.397 7.949 1.00 98.25 82 VAL A N 1
ATOM 638 C CA . VAL A 1 82 ? -11.329 -0.511 8.689 1.00 98.25 82 VAL A CA 1
ATOM 639 C C . VAL A 1 82 ? -10.377 -1.238 7.744 1.00 98.25 82 VAL A C 1
ATOM 641 O O . VAL A 1 82 ? -9.191 -1.313 8.054 1.00 98.25 82 VAL A O 1
ATOM 644 N N . ASP A 1 83 ? -10.881 -1.753 6.622 1.00 98.00 83 ASP A N 1
ATOM 645 C CA . ASP A 1 83 ? -10.099 -2.546 5.667 1.00 98.00 83 ASP A CA 1
ATOM 646 C C . ASP A 1 83 ? -8.967 -1.709 5.051 1.00 98.00 83 ASP A C 1
ATOM 648 O O . ASP A 1 83 ? -7.791 -2.042 5.191 1.00 98.00 83 ASP A O 1
ATOM 652 N N . GLU A 1 84 ? -9.298 -0.545 4.490 1.00 98.25 84 GLU A N 1
ATOM 653 C CA . GLU A 1 84 ? -8.333 0.299 3.783 1.00 98.25 84 GLU A CA 1
ATOM 654 C C . GLU A 1 84 ? -7.336 0.977 4.719 1.00 98.25 84 GLU A C 1
ATOM 656 O O . GLU A 1 84 ? -6.135 0.995 4.448 1.00 98.25 84 GLU A O 1
ATOM 661 N N . VAL A 1 85 ? -7.789 1.508 5.862 1.00 98.31 85 VAL A N 1
ATOM 662 C CA . VAL A 1 85 ? -6.854 2.121 6.817 1.00 98.31 85 VAL A CA 1
ATOM 663 C C . VAL A 1 85 ? -5.899 1.062 7.361 1.00 98.31 85 VAL A C 1
ATOM 665 O O . VAL A 1 85 ? -4.698 1.316 7.439 1.00 98.31 85 VAL A O 1
ATOM 668 N N . LEU A 1 86 ? -6.384 -0.141 7.688 1.00 98.44 86 LEU A N 1
ATOM 669 C CA . LEU A 1 86 ? -5.506 -1.221 8.133 1.00 98.44 86 LEU A CA 1
ATOM 670 C C . LEU A 1 86 ? -4.512 -1.623 7.036 1.00 98.44 86 LEU A C 1
ATOM 672 O O . LEU A 1 86 ? -3.321 -1.735 7.331 1.00 98.44 86 LEU A O 1
ATOM 676 N N . ALA A 1 87 ? -4.976 -1.796 5.795 1.00 98.12 87 ALA A N 1
ATOM 677 C CA . ALA A 1 87 ? -4.133 -2.167 4.663 1.00 98.12 87 ALA A CA 1
ATOM 678 C C . ALA A 1 87 ? -2.976 -1.186 4.466 1.00 98.12 87 ALA A C 1
ATOM 680 O O . ALA A 1 87 ? -1.821 -1.605 4.406 1.00 98.12 87 ALA A O 1
ATOM 681 N N . ARG A 1 88 ? -3.249 0.123 4.503 1.00 97.94 88 ARG A N 1
ATOM 682 C CA . ARG A 1 88 ? -2.217 1.165 4.366 1.00 97.94 88 ARG A CA 1
ATOM 683 C C . ARG A 1 88 ? -1.197 1.168 5.498 1.00 97.94 88 ARG A C 1
ATOM 685 O O . ARG A 1 88 ? -0.003 1.349 5.250 1.00 97.94 88 ARG A O 1
ATOM 692 N N . LEU A 1 89 ? -1.633 0.952 6.738 1.00 98.19 89 LEU A N 1
ATOM 693 C CA . LEU A 1 89 ? -0.726 0.917 7.890 1.00 98.19 89 LEU A CA 1
ATOM 694 C C . LEU A 1 89 ? 0.168 -0.331 7.871 1.00 98.19 89 LEU A C 1
ATOM 696 O O . LEU A 1 89 ? 1.374 -0.229 8.112 1.00 98.19 89 LEU A O 1
ATOM 700 N N . VAL A 1 90 ? -0.399 -1.493 7.536 1.00 97.88 90 VAL A N 1
ATOM 701 C CA . VAL A 1 90 ? 0.347 -2.754 7.401 1.00 97.88 90 VAL A CA 1
ATOM 702 C C . VAL A 1 90 ? 1.320 -2.684 6.227 1.00 97.88 90 VAL A C 1
ATOM 704 O O . VAL A 1 90 ? 2.489 -3.025 6.382 1.00 97.88 90 VAL A O 1
ATOM 707 N N . GLU A 1 91 ? 0.875 -2.205 5.070 1.00 97.50 91 GLU A N 1
ATOM 708 C CA . GLU A 1 91 ? 1.711 -2.053 3.881 1.00 97.50 91 GLU A CA 1
ATOM 709 C C . GLU A 1 91 ? 2.887 -1.107 4.144 1.00 97.50 91 GLU A C 1
ATOM 711 O O . GLU A 1 91 ? 4.029 -1.439 3.812 1.00 97.50 91 GLU A O 1
ATOM 716 N N . ARG A 1 92 ? 2.649 0.022 4.827 1.00 97.19 92 ARG A N 1
ATOM 717 C CA . ARG A 1 92 ? 3.713 0.931 5.269 1.00 97.19 92 ARG A CA 1
ATOM 718 C C . ARG A 1 92 ? 4.719 0.227 6.172 1.00 97.19 92 ARG A C 1
ATOM 720 O O . ARG A 1 92 ? 5.927 0.397 5.983 1.00 97.19 92 ARG A O 1
ATOM 727 N N . TYR A 1 93 ? 4.237 -0.538 7.148 1.00 97.19 93 TYR A N 1
ATOM 728 C CA . TYR A 1 93 ? 5.082 -1.278 8.082 1.00 97.19 93 TYR A CA 1
ATOM 729 C C . TYR A 1 93 ? 5.952 -2.306 7.354 1.00 97.19 93 TYR A C 1
ATOM 731 O O . TYR A 1 93 ? 7.179 -2.236 7.432 1.00 97.19 93 TYR A O 1
ATOM 739 N N . VAL A 1 94 ? 5.337 -3.182 6.556 1.00 96.50 94 VAL A N 1
ATOM 740 C CA . VAL A 1 94 ? 6.043 -4.226 5.802 1.00 96.50 94 VAL A CA 1
ATOM 741 C C . VAL A 1 94 ? 7.023 -3.603 4.810 1.00 96.50 94 VAL A C 1
ATOM 743 O O . VAL A 1 94 ? 8.185 -3.998 4.758 1.00 96.50 94 VAL A O 1
ATOM 746 N N . SER A 1 95 ? 6.619 -2.571 4.069 1.00 96.06 95 SER A N 1
ATOM 747 C CA . SER A 1 95 ? 7.504 -1.882 3.120 1.00 96.06 95 SER A CA 1
ATOM 748 C C . SER A 1 95 ? 8.684 -1.195 3.813 1.00 96.06 95 SER A C 1
ATOM 750 O O . SER A 1 95 ? 9.797 -1.171 3.274 1.00 96.06 95 SER A O 1
ATOM 752 N N . SER A 1 96 ? 8.480 -0.684 5.031 1.00 95.56 96 SER A N 1
ATOM 753 C CA . SER A 1 96 ? 9.556 -0.139 5.864 1.00 95.56 96 SER A CA 1
ATOM 754 C C . SER A 1 96 ? 10.546 -1.227 6.286 1.00 95.56 96 SER A C 1
ATOM 756 O O . SER A 1 96 ? 11.755 -0.996 6.222 1.00 95.56 96 SER A O 1
ATOM 758 N N . GLU A 1 97 ? 10.073 -2.427 6.634 1.00 95.44 97 GLU A N 1
ATOM 759 C CA . GLU A 1 97 ? 10.937 -3.577 6.932 1.00 95.44 97 GLU A CA 1
ATOM 760 C C . GLU A 1 97 ? 11.683 -4.081 5.688 1.00 95.44 97 GLU A C 1
ATOM 762 O O . GLU A 1 97 ? 12.890 -4.320 5.745 1.00 95.44 97 GLU A O 1
ATOM 767 N N . LEU A 1 98 ? 11.021 -4.169 4.530 1.00 95.12 98 LEU A N 1
ATOM 768 C CA . LEU A 1 98 ? 11.667 -4.535 3.264 1.00 95.12 98 LEU A CA 1
ATOM 769 C C . LEU A 1 98 ? 12.814 -3.571 2.920 1.00 95.12 98 LEU A C 1
ATOM 771 O O . LEU A 1 98 ? 13.890 -3.990 2.482 1.00 95.12 98 LEU A O 1
ATOM 775 N N . ARG A 1 99 ? 12.611 -2.269 3.143 1.00 94.12 99 ARG A N 1
ATOM 776 C CA . ARG A 1 99 ? 13.631 -1.247 2.886 1.00 94.12 99 ARG A CA 1
ATOM 777 C C . ARG A 1 99 ? 14.742 -1.254 3.940 1.00 94.12 99 ARG A C 1
ATOM 779 O O . ARG A 1 99 ? 15.913 -1.195 3.571 1.00 94.12 99 ARG A O 1
ATOM 786 N N . GLY A 1 100 ? 14.393 -1.296 5.224 1.00 93.44 100 GLY A N 1
ATOM 787 C CA . GLY A 1 100 ? 15.333 -1.176 6.341 1.00 93.44 100 GLY A CA 1
ATOM 788 C C . GLY A 1 100 ? 16.084 -2.468 6.657 1.00 93.44 100 GLY A C 1
ATOM 789 O O . GLY A 1 100 ? 17.310 -2.461 6.747 1.00 93.44 100 GLY A O 1
ATOM 790 N N . SER A 1 101 ? 15.359 -3.577 6.785 1.00 92.62 101 SER A N 1
ATOM 791 C CA . SER A 1 101 ? 15.896 -4.872 7.218 1.00 92.62 101 SER A CA 1
ATOM 792 C C . SER A 1 101 ? 16.491 -5.672 6.060 1.00 92.62 101 SER A C 1
ATOM 794 O O . SER A 1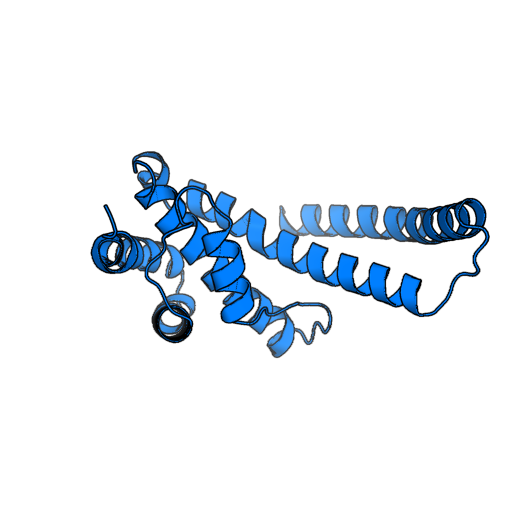 101 ? 17.541 -6.291 6.221 1.00 92.62 101 SER A O 1
ATOM 796 N N . LEU A 1 102 ? 15.858 -5.642 4.879 1.00 90.56 102 LEU A N 1
ATOM 797 C CA . LEU A 1 102 ? 16.327 -6.382 3.694 1.00 90.56 102 LEU A CA 1
ATOM 798 C C . LEU A 1 102 ? 17.092 -5.514 2.680 1.00 90.56 102 LEU A C 1
ATOM 800 O O . LEU A 1 102 ? 17.652 -6.037 1.717 1.00 90.56 102 LEU A O 1
ATOM 804 N N . GLY A 1 103 ? 17.142 -4.193 2.879 1.00 91.69 103 GLY A N 1
ATOM 805 C CA . GLY A 1 103 ? 17.888 -3.275 2.011 1.00 91.69 103 GLY A CA 1
ATOM 806 C C . GLY A 1 103 ? 17.301 -3.116 0.602 1.00 91.69 103 GLY A C 1
ATOM 807 O O . GLY A 1 103 ? 18.013 -2.689 -0.316 1.00 91.69 103 GLY A O 1
ATOM 808 N N . LEU A 1 104 ? 16.024 -3.462 0.398 1.00 91.19 104 LEU A N 1
ATOM 809 C CA . LEU A 1 104 ? 15.381 -3.418 -0.915 1.00 91.19 104 LEU A CA 1
ATOM 810 C C . LEU A 1 104 ? 15.071 -1.974 -1.318 1.00 91.19 104 LEU A C 1
ATOM 812 O O . LEU A 1 104 ? 14.075 -1.380 -0.913 1.00 91.19 104 LEU A O 1
ATOM 816 N N . LYS A 1 105 ? 15.923 -1.401 -2.172 1.00 87.25 105 LYS A N 1
ATOM 817 C CA . LYS A 1 105 ? 15.792 -0.009 -2.646 1.00 87.25 105 LYS A CA 1
ATOM 818 C C . LYS A 1 105 ? 14.503 0.267 -3.425 1.00 87.25 105 LYS A C 1
ATOM 820 O O . LYS A 1 105 ? 14.103 1.420 -3.519 1.00 87.25 105 LYS A O 1
ATOM 825 N N . THR A 1 106 ? 13.892 -0.767 -3.998 1.00 87.00 106 THR A N 1
ATOM 826 C CA . THR A 1 106 ? 12.646 -0.681 -4.773 1.00 87.00 106 THR A CA 1
ATOM 827 C C . THR A 1 106 ? 11.391 -0.781 -3.913 1.00 87.00 106 THR A C 1
ATOM 829 O O . THR A 1 106 ? 10.310 -0.538 -4.434 1.00 87.00 106 THR A O 1
ATOM 832 N N . ALA A 1 107 ? 11.505 -1.138 -2.627 1.00 92.62 107 ALA A N 1
ATOM 833 C CA . ALA A 1 107 ? 10.369 -1.104 -1.712 1.00 92.62 107 ALA A CA 1
ATOM 834 C C . ALA A 1 107 ? 9.972 0.357 -1.505 1.00 92.62 107 ALA A C 1
ATOM 836 O O . ALA A 1 107 ? 10.745 1.126 -0.925 1.00 92.62 107 ALA A O 1
ATOM 837 N N . LEU A 1 108 ? 8.823 0.756 -2.047 1.00 92.75 108 LEU A N 1
ATOM 838 C CA . LEU A 1 108 ? 8.257 2.089 -1.889 1.00 92.75 108 LEU A CA 1
ATOM 839 C C . LEU A 1 108 ? 7.616 2.190 -0.503 1.00 92.75 108 LEU A C 1
ATOM 841 O O . LEU A 1 108 ? 6.830 1.336 -0.119 1.00 92.75 108 LEU A O 1
ATOM 845 N N . VAL A 1 109 ? 7.970 3.234 0.240 1.00 95.56 109 VAL A N 1
ATOM 846 C CA . VAL A 1 109 ? 7.268 3.618 1.466 1.00 95.56 109 VAL A CA 1
ATOM 847 C C . VAL A 1 109 ? 6.664 4.971 1.158 1.00 95.56 109 VAL A C 1
ATOM 849 O O . VAL A 1 109 ? 7.405 5.954 1.068 1.00 95.56 109 VAL A O 1
ATOM 852 N N . GLU A 1 110 ? 5.363 4.984 0.907 1.00 96.00 110 GLU A N 1
ATOM 853 C CA . GLU A 1 110 ? 4.621 6.201 0.597 1.00 96.00 110 GLU A CA 1
ATOM 854 C C . GLU A 1 110 ? 4.698 7.196 1.755 1.00 96.00 110 GLU A C 1
ATOM 856 O O . GLU A 1 110 ? 4.953 6.839 2.907 1.00 96.00 110 GLU A O 1
ATOM 861 N N . SER A 1 111 ? 4.506 8.472 1.468 1.00 97.44 111 SER A N 1
ATOM 862 C CA . SER A 1 111 ? 4.253 9.490 2.484 1.00 97.44 111 SER A CA 1
ATOM 863 C C . SER A 1 111 ? 2.852 9.327 3.083 1.00 97.44 111 SER A C 1
ATOM 865 O O . SER A 1 111 ? 1.980 8.678 2.506 1.00 97.44 111 SER A O 1
ATOM 867 N N . PHE A 1 112 ? 2.615 9.913 4.258 1.00 98.38 112 PHE A N 1
ATOM 868 C CA . PHE A 1 112 ? 1.272 9.903 4.846 1.00 98.38 112 PHE A CA 1
ATOM 869 C C . PHE A 1 112 ? 0.291 10.741 4.014 1.00 98.38 112 PHE A C 1
ATOM 871 O O . PHE A 1 112 ? -0.892 10.422 3.948 1.00 98.38 112 PHE A O 1
ATOM 878 N N . GLU A 1 113 ? 0.778 11.780 3.336 1.00 98.44 113 GLU A N 1
ATOM 879 C CA . GLU A 1 113 ? 0.020 12.575 2.376 1.00 98.44 113 GLU A CA 1
ATOM 880 C C . GLU A 1 113 ? -0.483 11.734 1.199 1.00 98.44 113 GLU A C 1
ATOM 882 O O . GLU A 1 113 ? -1.651 11.854 0.828 1.00 98.44 113 GLU A O 1
ATOM 887 N N . GLU A 1 114 ? 0.379 10.884 0.630 1.00 97.81 114 GLU A N 1
ATOM 888 C CA . GLU A 1 114 ? 0.017 9.955 -0.447 1.00 97.81 114 GLU A CA 1
ATOM 889 C C . GLU A 1 114 ? -1.027 8.947 0.042 1.00 97.81 114 GLU A C 1
ATOM 891 O O . GLU A 1 114 ? -2.114 8.885 -0.529 1.00 97.81 114 GLU A O 1
ATOM 896 N N . GLN A 1 115 ? -0.784 8.267 1.167 1.00 97.81 115 GLN A N 1
ATOM 897 C CA . GLN A 1 115 ? -1.743 7.300 1.715 1.00 97.81 115 GLN A CA 1
ATOM 898 C C . GLN A 1 115 ? -3.103 7.939 2.034 1.00 97.81 115 GLN A C 1
ATOM 900 O O . GLN A 1 115 ? -4.150 7.369 1.731 1.00 97.81 115 GLN A O 1
ATOM 905 N N . LEU A 1 116 ? -3.118 9.149 2.602 1.00 98.06 116 LEU A N 1
ATOM 906 C CA . LEU A 1 116 ? -4.360 9.869 2.885 1.00 98.06 116 LEU A CA 1
ATOM 907 C C . LEU A 1 116 ? -5.086 10.306 1.604 1.00 98.06 116 LEU A C 1
ATOM 909 O O . LEU A 1 116 ? -6.320 10.318 1.564 1.00 98.06 116 LEU A O 1
ATOM 913 N N . PHE A 1 117 ? -4.341 10.681 0.563 1.00 97.81 117 PHE A N 1
ATOM 914 C CA . PHE A 1 117 ? -4.910 10.968 -0.750 1.00 97.81 117 PHE A CA 1
ATOM 915 C C . PHE A 1 117 ? -5.572 9.721 -1.348 1.00 97.81 117 PHE A C 1
ATOM 917 O O . PHE A 1 117 ? -6.709 9.811 -1.817 1.00 97.81 117 PHE A O 1
ATOM 924 N N . GLU A 1 118 ? -4.915 8.563 -1.273 1.00 96.94 118 GLU A N 1
ATOM 925 C CA . GLU A 1 118 ? -5.465 7.299 -1.768 1.00 96.94 118 GLU A CA 1
ATOM 926 C C . GLU A 1 118 ? -6.699 6.865 -0.978 1.00 96.94 118 GLU A C 1
ATOM 928 O O . GLU A 1 118 ? -7.722 6.556 -1.589 1.00 96.94 118 GLU A O 1
ATOM 933 N N . LEU A 1 119 ? -6.681 6.968 0.355 1.00 97.88 119 LEU A N 1
ATOM 934 C CA . LEU A 1 119 ? -7.856 6.710 1.196 1.00 97.88 119 LEU A CA 1
ATOM 935 C C . LEU A 1 119 ? -9.060 7.560 0.770 1.00 97.88 119 LEU A C 1
ATOM 937 O O . LEU A 1 119 ? -10.174 7.060 0.675 1.00 97.88 119 LEU A O 1
ATOM 941 N N . ARG A 1 120 ? -8.857 8.838 0.438 1.00 97.50 120 ARG A N 1
ATOM 942 C CA . ARG A 1 120 ? -9.938 9.731 -0.022 1.00 97.50 120 ARG A CA 1
ATOM 943 C C . ARG A 1 120 ? -10.388 9.487 -1.463 1.00 97.50 120 ARG A C 1
ATOM 945 O O . ARG A 1 120 ? -11.383 10.076 -1.893 1.00 97.50 120 ARG A O 1
ATOM 952 N N . SER A 1 121 ? -9.678 8.650 -2.218 1.00 96.44 121 SER A N 1
ATOM 953 C CA . SER A 1 121 ? -10.088 8.264 -3.570 1.00 96.44 121 SER A CA 1
ATOM 954 C C . SER A 1 121 ? -11.255 7.267 -3.562 1.00 96.44 121 SER A C 1
ATOM 956 O O . SER A 1 121 ? -12.063 7.269 -4.496 1.00 96.44 121 SER A O 1
ATOM 958 N N . TYR A 1 122 ? -11.411 6.501 -2.475 1.00 96.06 122 TYR A N 1
ATOM 959 C CA . TYR A 1 122 ? -12.545 5.605 -2.264 1.00 96.06 122 TYR A CA 1
ATOM 960 C C . TYR A 1 122 ? -13.834 6.405 -2.078 1.00 96.06 122 TYR A C 1
ATOM 962 O O . TYR A 1 122 ? -13.888 7.382 -1.328 1.00 96.06 122 TYR A O 1
ATOM 970 N N . GLU A 1 123 ? -14.913 5.977 -2.735 1.00 95.88 123 GLU A N 1
ATOM 971 C CA . GLU A 1 123 ? -16.208 6.663 -2.668 1.00 95.88 123 GLU A CA 1
ATOM 972 C C . GLU A 1 123 ? -16.729 6.766 -1.225 1.00 95.88 123 GLU A C 1
ATOM 974 O O . GLU A 1 123 ? -17.224 7.815 -0.810 1.00 95.88 123 GLU A O 1
ATOM 979 N N . GLN A 1 124 ? -16.550 5.700 -0.448 1.00 96.75 124 GLN A N 1
ATOM 980 C CA . GLN A 1 124 ? -16.969 5.565 0.945 1.00 96.75 124 GLN A CA 1
ATOM 981 C C . GLN A 1 124 ? -16.184 6.485 1.889 1.00 96.75 124 GLN A C 1
ATOM 983 O O . GLN A 1 124 ? -16.710 6.880 2.928 1.00 96.75 124 GLN A O 1
ATOM 988 N N . LEU A 1 125 ? -14.950 6.846 1.522 1.00 96.75 125 LEU A N 1
ATOM 989 C CA . LEU A 1 125 ? -14.008 7.594 2.359 1.00 96.75 125 LEU A CA 1
ATOM 990 C C . LEU A 1 125 ? -13.663 8.979 1.793 1.00 96.75 125 LEU A C 1
ATOM 992 O O . LEU A 1 125 ? -12.806 9.679 2.330 1.00 96.75 125 LEU A O 1
ATOM 996 N N . ARG A 1 126 ? -14.351 9.431 0.740 1.00 94.81 126 ARG A N 1
ATOM 997 C CA . ARG A 1 126 ? -14.104 10.742 0.119 1.00 94.81 126 ARG A CA 1
ATOM 998 C C . ARG A 1 126 ? -14.179 11.906 1.112 1.00 94.81 126 ARG A C 1
ATOM 1000 O O . ARG A 1 126 ? -13.455 12.888 0.976 1.00 94.81 126 ARG A O 1
ATOM 1007 N N . GLU A 1 127 ? -15.048 11.789 2.113 1.00 93.56 127 GLU A N 1
ATOM 1008 C CA . GLU A 1 127 ? -15.282 12.796 3.155 1.00 93.56 127 GLU A CA 1
ATOM 1009 C C . GLU A 1 127 ? -14.565 12.463 4.476 1.00 93.56 127 GLU A C 1
ATOM 1011 O O . GLU A 1 127 ? -14.940 12.983 5.527 1.00 93.56 127 GLU A O 1
ATOM 1016 N N . LEU A 1 128 ? -13.541 11.601 4.446 1.00 95.88 128 LEU A N 1
ATOM 1017 C CA . LEU A 1 128 ? -12.781 11.191 5.627 1.00 95.88 128 LEU A CA 1
ATOM 1018 C C . LEU A 1 128 ? -12.200 12.406 6.376 1.00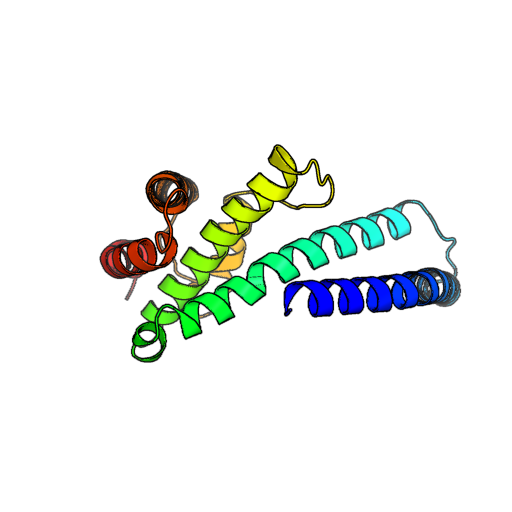 95.88 128 LEU A C 1
ATOM 1020 O O . LEU A 1 128 ? -11.356 13.146 5.847 1.00 95.88 128 LEU A O 1
ATOM 1024 N N . GLN A 1 129 ? -12.619 12.567 7.635 1.00 95.75 129 GLN A N 1
ATOM 1025 C CA . GLN A 1 129 ? -12.227 13.648 8.550 1.00 95.75 129 GLN A CA 1
ATOM 1026 C C . GLN A 1 129 ? -10.906 13.340 9.273 1.00 95.75 129 GLN A C 1
ATOM 1028 O O . GLN A 1 129 ? -10.785 13.539 10.476 1.00 95.75 129 GLN A O 1
ATOM 1033 N N . MET A 1 130 ? -9.938 12.790 8.545 1.00 96.31 130 MET A N 1
ATOM 1034 C CA . MET A 1 130 ? -8.597 12.470 9.032 1.00 96.31 130 MET A CA 1
ATOM 1035 C C . MET A 1 130 ? -7.603 13.425 8.378 1.00 96.31 130 MET A C 1
ATOM 1037 O O . MET A 1 130 ? -7.631 13.588 7.154 1.00 96.31 130 MET A O 1
ATOM 1041 N N . ASP A 1 131 ? -6.748 14.080 9.154 1.00 97.50 131 ASP A N 1
ATOM 1042 C CA . ASP A 1 131 ? -5.602 14.800 8.598 1.00 97.50 131 ASP A CA 1
ATOM 1043 C C . ASP A 1 131 ? -4.330 13.929 8.577 1.00 97.50 131 ASP A C 1
ATOM 1045 O O . ASP A 1 131 ? -4.340 12.755 8.948 1.00 97.50 131 ASP A O 1
ATOM 1049 N N . VAL A 1 132 ? -3.228 14.481 8.067 1.00 98.25 132 VAL A N 1
ATOM 1050 C CA . VAL A 1 132 ? -1.947 13.758 7.979 1.00 98.25 132 VAL A CA 1
ATOM 1051 C C . VAL A 1 132 ? -1.425 13.387 9.371 1.00 98.25 132 VAL A C 1
ATOM 1053 O O . VAL A 1 132 ? -0.883 12.299 9.543 1.00 98.25 132 VAL A O 1
ATOM 1056 N N . GLY A 1 133 ? -1.619 14.258 10.366 1.00 98.50 133 GLY A N 1
ATOM 1057 C CA . GLY A 1 133 ? -1.184 14.024 11.741 1.00 98.50 133 GLY A CA 1
ATOM 1058 C C . GLY A 1 133 ? -2.012 12.946 12.438 1.00 98.50 133 GLY A C 1
ATOM 1059 O O . GLY A 1 133 ? -1.464 12.158 13.205 1.00 98.50 133 GLY A O 1
ATOM 1060 N N . ASP A 1 134 ? -3.309 12.855 12.138 1.00 98.31 134 ASP A N 1
ATOM 1061 C CA . ASP A 1 134 ? -4.149 11.742 12.581 1.00 98.31 134 ASP A CA 1
ATOM 1062 C C . ASP A 1 134 ? -3.651 10.404 12.012 1.00 98.31 134 ASP A C 1
ATOM 1064 O O . ASP A 1 134 ? -3.527 9.439 12.766 1.00 98.31 134 ASP A O 1
ATOM 1068 N N . LEU A 1 135 ? -3.348 10.329 10.707 1.00 98.50 135 LEU A N 1
ATOM 1069 C CA . LEU A 1 135 ? -2.862 9.092 10.080 1.00 98.50 135 LEU A CA 1
ATOM 1070 C C . LEU A 1 135 ? -1.473 8.697 10.601 1.00 98.50 135 LEU A C 1
ATOM 1072 O O . LEU A 1 135 ? -1.223 7.523 10.875 1.00 98.50 135 LEU A O 1
ATOM 1076 N N . GLU A 1 136 ? -0.583 9.673 10.784 1.00 98.56 136 GLU A N 1
ATOM 1077 C CA . GLU A 1 136 ? 0.717 9.451 11.417 1.00 98.56 136 GLU A CA 1
ATOM 1078 C C . GLU A 1 136 ? 0.555 8.945 12.856 1.00 98.56 136 GLU A C 1
ATOM 1080 O O . GLU A 1 136 ? 1.204 7.970 13.238 1.00 98.56 136 GLU A O 1
ATOM 1085 N N . GLY A 1 137 ? -0.343 9.551 13.637 1.00 98.38 137 GLY A N 1
ATOM 1086 C CA . GLY A 1 137 ? -0.667 9.112 14.994 1.00 98.38 137 GLY A CA 1
ATOM 1087 C C . GLY A 1 137 ? -1.195 7.678 15.030 1.00 98.38 137 GLY A C 1
ATOM 1088 O O . GLY A 1 137 ? -0.694 6.863 15.802 1.00 98.38 137 GLY A O 1
ATOM 1089 N N . LEU A 1 138 ? -2.125 7.336 14.133 1.00 98.25 138 LEU A N 1
ATOM 1090 C CA . LEU A 1 138 ? -2.624 5.967 13.976 1.00 98.25 138 LEU A CA 1
ATOM 1091 C C . LEU A 1 138 ? -1.513 4.984 13.612 1.00 98.25 138 LEU A C 1
ATOM 1093 O O . LEU A 1 138 ? -1.520 3.857 14.102 1.00 98.25 138 LEU A O 1
ATOM 1097 N N . TYR A 1 139 ? -0.549 5.390 12.785 1.00 98.56 139 TYR A N 1
ATOM 1098 C CA . TYR A 1 139 ? 0.602 4.547 12.484 1.00 98.56 139 TYR A CA 1
ATOM 1099 C C . TYR A 1 139 ? 1.491 4.327 13.707 1.00 98.56 139 TYR A C 1
ATOM 1101 O O . TYR A 1 139 ? 1.905 3.196 13.943 1.00 98.56 139 TYR A O 1
ATOM 1109 N N . GLN A 1 140 ? 1.746 5.359 14.516 1.00 98.25 140 GLN A N 1
ATOM 1110 C CA . GLN A 1 140 ? 2.496 5.187 15.765 1.00 98.25 140 GLN A CA 1
ATOM 1111 C C . GLN A 1 140 ? 1.782 4.229 16.723 1.00 98.25 140 GLN A C 1
ATOM 1113 O O . GLN A 1 140 ? 2.422 3.336 17.270 1.00 98.25 140 GLN A O 1
ATOM 1118 N N . GLU A 1 141 ? 0.460 4.356 16.866 1.00 97.88 141 GLU A N 1
ATOM 1119 C CA . GLU A 1 141 ? -0.338 3.404 17.643 1.00 97.88 141 GLU A CA 1
ATOM 1120 C C . GLU A 1 141 ? -0.233 1.993 17.051 1.00 97.88 141 GLU A C 1
ATOM 1122 O O . GLU A 1 141 ? 0.009 1.038 17.781 1.00 97.88 141 GLU A O 1
ATOM 1127 N N . PHE A 1 142 ? -0.338 1.842 15.727 1.00 98.44 142 PHE A N 1
ATOM 1128 C CA . PHE A 1 142 ? -0.224 0.547 15.053 1.00 98.44 142 PHE A CA 1
ATOM 1129 C C . PHE A 1 142 ? 1.120 -0.147 15.314 1.00 98.44 142 PHE A C 1
ATOM 1131 O O . PHE A 1 142 ? 1.144 -1.367 15.482 1.00 98.44 142 PHE A O 1
ATOM 1138 N N . LEU A 1 143 ? 2.229 0.595 15.410 1.00 97.62 143 LEU A N 1
ATOM 1139 C CA . LEU A 1 143 ? 3.547 0.019 15.706 1.00 97.62 143 LEU A CA 1
ATOM 1140 C C . LEU A 1 143 ? 3.583 -0.731 17.047 1.00 97.62 143 LEU A C 1
ATOM 1142 O O . LEU A 1 143 ? 4.286 -1.736 17.161 1.00 97.62 143 LEU A O 1
ATOM 1146 N N . GLU A 1 144 ? 2.789 -0.313 18.036 1.00 96.06 144 GLU A N 1
ATOM 1147 C CA . GLU A 1 144 ? 2.666 -1.018 19.322 1.00 96.06 144 GLU A CA 1
ATOM 1148 C C . GLU A 1 144 ? 2.011 -2.402 19.165 1.00 96.06 144 GLU A C 1
ATOM 1150 O O . GLU A 1 144 ? 2.240 -3.317 19.960 1.00 96.06 144 GLU A O 1
ATOM 1155 N N . PHE A 1 145 ? 1.208 -2.578 18.114 1.00 96.56 145 PHE A N 1
ATOM 1156 C CA . PHE A 1 145 ? 0.529 -3.825 17.784 1.00 96.56 145 PHE A CA 1
ATOM 1157 C C . PHE A 1 145 ? 1.343 -4.666 16.802 1.00 96.56 145 PHE A C 1
ATOM 1159 O O . PHE A 1 145 ? 1.334 -5.887 16.910 1.00 96.56 145 PHE A O 1
ATOM 1166 N N . ALA A 1 146 ? 2.053 -4.046 15.862 1.00 94.75 146 ALA A N 1
ATOM 1167 C CA . ALA A 1 146 ? 2.743 -4.739 14.776 1.00 94.75 146 ALA A CA 1
ATOM 1168 C C . ALA A 1 146 ? 3.824 -5.723 15.264 1.00 94.75 146 ALA A C 1
ATOM 1170 O O . ALA A 1 146 ? 4.061 -6.745 14.627 1.00 94.75 146 ALA A O 1
ATOM 1171 N N . GLY A 1 147 ? 4.421 -5.474 16.436 1.00 86.50 147 GLY A N 1
ATOM 1172 C CA . GLY A 1 147 ? 5.461 -6.330 17.022 1.00 86.50 147 GLY A CA 1
ATOM 1173 C C . GLY A 1 147 ? 4.989 -7.679 17.588 1.00 86.50 147 GLY A C 1
ATOM 1174 O O . GLY A 1 147 ? 5.810 -8.424 18.124 1.00 86.50 147 GLY A O 1
ATOM 1175 N N . ARG A 1 148 ? 3.691 -8.006 17.518 1.00 93.31 148 ARG A N 1
ATOM 1176 C CA . ARG A 1 148 ? 3.123 -9.253 18.060 1.00 93.31 148 ARG A CA 1
ATOM 1177 C C . ARG A 1 148 ? 2.297 -10.014 17.030 1.00 93.31 148 ARG A C 1
ATOM 1179 O O . ARG A 1 148 ? 1.582 -9.432 16.215 1.00 93.31 148 ARG A O 1
ATOM 1186 N N . GLU A 1 149 ? 2.341 -11.340 17.129 1.00 92.44 149 GLU A N 1
ATOM 1187 C CA . GLU A 1 149 ? 1.500 -12.223 16.326 1.00 92.44 149 GLU A CA 1
ATOM 1188 C C . GLU A 1 149 ? 0.015 -11.887 16.538 1.00 92.44 149 GLU A C 1
ATOM 1190 O O . GLU A 1 149 ? -0.453 -11.739 17.667 1.00 92.44 149 GLU A O 1
ATOM 1195 N N . GLY A 1 150 ? -0.722 -11.707 15.439 1.00 94.25 150 GLY A N 1
ATOM 1196 C CA . GLY A 1 150 ? -2.129 -11.304 15.481 1.00 94.25 150 GLY A CA 1
ATOM 1197 C C . GLY A 1 150 ? -2.378 -9.826 15.813 1.00 94.25 150 GLY A C 1
ATOM 1198 O O . GLY A 1 150 ? -3.539 -9.419 15.865 1.00 94.25 150 GLY A O 1
ATOM 1199 N N . GLY A 1 151 ? -1.340 -8.999 15.974 1.00 96.69 151 GLY A N 1
ATOM 1200 C CA . GLY A 1 151 ? -1.469 -7.588 16.346 1.00 96.69 151 GLY A CA 1
ATOM 1201 C C . GLY A 1 151 ? -2.348 -6.758 15.409 1.00 96.69 151 GLY A C 1
ATOM 1202 O O . GLY A 1 151 ? -3.203 -6.008 15.878 1.00 96.69 151 GLY A O 1
ATOM 1203 N N . ALA A 1 152 ? -2.232 -6.966 14.094 1.00 96.94 152 ALA A N 1
ATOM 1204 C CA . ALA A 1 152 ? -3.097 -6.317 13.105 1.00 96.94 152 ALA A CA 1
ATOM 1205 C C . ALA A 1 152 ? -4.589 -6.618 13.339 1.00 96.94 152 ALA A C 1
ATOM 1207 O O . ALA A 1 152 ? -5.437 -5.743 13.166 1.00 96.94 152 ALA A O 1
ATOM 1208 N N . ARG A 1 153 ? -4.922 -7.831 13.810 1.00 96.38 153 ARG A N 1
ATOM 1209 C CA . ARG A 1 153 ? -6.316 -8.208 14.078 1.00 96.38 153 ARG A CA 1
ATOM 1210 C C . ARG A 1 153 ? -6.890 -7.473 15.281 1.00 96.38 153 ARG A C 1
ATOM 1212 O O . ARG A 1 153 ? -8.067 -7.115 15.299 1.00 96.38 153 ARG A O 1
ATOM 1219 N N . GLU A 1 154 ? -6.067 -7.269 16.301 1.00 96.12 154 GLU A N 1
ATOM 1220 C CA . GLU A 1 154 ? -6.451 -6.472 17.460 1.00 96.12 154 GLU A CA 1
ATOM 1221 C C . GLU A 1 154 ? -6.597 -4.994 17.091 1.00 96.12 154 GLU A C 1
ATOM 1223 O O . GLU A 1 154 ? -7.579 -4.361 17.483 1.00 96.12 154 GLU A O 1
ATOM 1228 N N . PHE A 1 155 ? -5.681 -4.472 16.273 1.00 98.06 155 PHE A N 1
ATOM 1229 C CA . PHE A 1 155 ? -5.726 -3.086 15.823 1.00 98.06 155 PHE A CA 1
ATOM 1230 C C . PHE A 1 155 ? -6.959 -2.783 14.958 1.00 98.06 155 PHE A C 1
ATOM 1232 O O . PHE A 1 155 ? -7.575 -1.732 15.108 1.00 98.06 155 PHE A O 1
ATOM 1239 N N . ALA A 1 156 ? -7.414 -3.725 14.128 1.00 97.81 156 ALA A N 1
ATOM 1240 C CA . ALA A 1 156 ? -8.639 -3.554 13.343 1.00 97.81 156 ALA A CA 1
ATOM 1241 C C . ALA A 1 156 ? -9.884 -3.273 14.211 1.00 97.81 156 ALA A C 1
ATOM 1243 O O . ALA A 1 156 ? -10.740 -2.462 13.851 1.00 97.81 156 ALA A O 1
ATOM 1244 N N . LYS A 1 157 ? -9.982 -3.889 15.398 1.00 96.81 157 LYS A N 1
ATOM 1245 C CA . LYS A 1 157 ? -11.074 -3.603 16.349 1.00 96.81 157 LYS A CA 1
ATOM 1246 C C . LYS A 1 157 ? -10.957 -2.204 16.948 1.00 96.81 157 LYS A C 1
ATOM 1248 O O . LYS A 1 157 ? -11.975 -1.548 17.168 1.00 96.81 157 LYS A O 1
ATOM 1253 N N . HIS A 1 158 ? -9.729 -1.758 17.208 1.00 96.94 158 HIS A N 1
ATOM 1254 C CA . HIS A 1 158 ? -9.450 -0.395 17.655 1.00 96.94 158 HIS A CA 1
ATOM 1255 C C . HIS A 1 158 ? -9.878 0.627 16.597 1.00 96.94 158 HIS A C 1
ATOM 1257 O O . HIS A 1 158 ? -10.657 1.525 16.915 1.00 96.94 158 HIS A O 1
ATOM 1263 N N . LEU A 1 159 ? -9.512 0.416 15.325 1.00 97.69 159 LEU A N 1
ATOM 1264 C CA . LEU A 1 159 ? -9.977 1.238 14.200 1.00 97.69 159 LEU A CA 1
ATOM 1265 C C . LEU A 1 159 ? -11.505 1.326 14.159 1.00 97.69 159 LEU A C 1
ATOM 1267 O O . LEU A 1 159 ? -12.059 2.425 14.126 1.00 97.69 159 LEU A O 1
ATOM 1271 N N . LEU A 1 160 ? -12.213 0.197 14.266 1.00 96.94 160 LEU A N 1
ATOM 1272 C CA . LEU A 1 160 ? -13.678 0.207 14.297 1.00 96.94 160 LEU A CA 1
ATOM 1273 C C . LEU A 1 160 ? -14.237 1.079 15.441 1.00 96.94 160 LEU A C 1
ATOM 1275 O O . LEU A 1 160 ? -15.274 1.731 15.284 1.00 96.94 160 LEU A O 1
ATOM 1279 N N . GLY A 1 161 ? -13.562 1.131 16.591 1.00 96.50 161 GLY A N 1
ATOM 1280 C CA . GLY A 1 161 ? -13.904 2.025 17.701 1.00 96.50 161 GLY A CA 1
ATOM 1281 C C . GLY A 1 161 ? -13.750 3.513 17.362 1.00 96.50 161 GLY A C 1
ATOM 1282 O O . GLY A 1 161 ? -14.544 4.336 17.823 1.00 96.50 161 GLY A O 1
ATOM 1283 N N . LEU A 1 162 ? -12.787 3.851 16.505 1.00 96.31 162 LEU A N 1
ATOM 1284 C CA . LEU A 1 162 ? -12.480 5.216 16.074 1.00 96.31 162 LEU A CA 1
ATOM 1285 C C . LEU A 1 162 ? -13.340 5.711 14.908 1.00 96.31 162 LEU A C 1
ATOM 1287 O O . LEU A 1 162 ? -13.335 6.906 14.622 1.00 96.31 162 LEU A O 1
ATOM 1291 N N . ARG A 1 163 ? -14.131 4.849 14.263 1.00 94.44 163 ARG A N 1
ATOM 1292 C CA . ARG A 1 163 ? -14.936 5.219 13.083 1.00 94.44 163 ARG A CA 1
ATOM 1293 C C . ARG A 1 163 ? -15.789 6.475 13.284 1.00 94.44 163 ARG A C 1
ATOM 1295 O O . ARG A 1 163 ? -15.845 7.340 12.421 1.00 94.44 163 ARG A O 1
ATOM 1302 N N . LYS A 1 164 ? -16.390 6.643 14.470 1.00 92.75 164 LYS A N 1
ATOM 1303 C CA . LYS A 1 164 ? -17.223 7.813 14.797 1.00 92.75 164 LYS A CA 1
ATOM 1304 C C . LYS A 1 164 ? -16.429 9.111 14.897 1.00 92.75 164 LYS A C 1
ATOM 1306 O O . LYS A 1 164 ? -17.042 10.166 14.874 1.00 92.75 164 LYS A O 1
ATOM 1311 N N . ARG A 1 165 ? -15.109 9.061 15.058 1.00 94.62 165 ARG A N 1
ATOM 1312 C CA . ARG A 1 165 ? -14.246 10.246 15.039 1.00 94.62 165 ARG A CA 1
ATOM 1313 C C . ARG A 1 165 ? -13.984 10.711 13.608 1.00 94.62 165 ARG A C 1
ATOM 1315 O O . ARG A 1 165 ? -13.970 11.909 13.372 1.00 94.62 165 ARG A O 1
ATOM 1322 N N . TYR A 1 166 ? -13.807 9.772 12.679 1.00 95.38 166 TYR A N 1
ATOM 1323 C CA . TYR A 1 166 ? -13.305 10.068 11.333 1.00 95.38 166 TYR A CA 1
ATOM 1324 C C . TYR A 1 166 ? -14.372 10.027 10.229 1.00 95.38 166 TYR A C 1
ATOM 1326 O O . TYR A 1 166 ? -14.173 10.624 9.173 1.00 95.38 166 TYR A O 1
ATOM 1334 N N . LEU A 1 167 ? -15.508 9.361 10.464 1.00 92.56 167 LEU A N 1
ATOM 1335 C CA . LEU A 1 167 ? -16.595 9.198 9.486 1.00 92.56 167 LEU A CA 1
ATOM 1336 C C . LEU A 1 167 ? -17.833 10.060 9.780 1.00 92.56 167 LEU A C 1
ATOM 1338 O O . LEU A 1 167 ? -18.759 10.087 8.977 1.00 92.56 167 LEU A O 1
ATOM 1342 N N . SER A 1 168 ? -17.882 10.775 10.908 1.00 68.94 168 SER A N 1
ATOM 1343 C CA . SER A 1 168 ? -19.074 11.485 11.416 1.00 68.94 168 SER A CA 1
ATOM 1344 C C . SER A 1 168 ? -19.433 12.791 10.687 1.00 68.94 168 SER A C 1
ATOM 1346 O O . SER A 1 168 ? -20.129 13.647 11.226 1.00 68.94 168 SER A O 1
ATOM 1348 N N . GLY A 1 169 ? -19.047 12.908 9.415 1.00 56.84 169 GLY A N 1
ATOM 1349 C CA . GLY A 1 169 ? -19.666 13.834 8.463 1.00 56.84 169 GLY A CA 1
ATOM 1350 C C . GLY A 1 169 ? -21.051 13.384 7.963 1.00 56.84 169 GLY A C 1
ATOM 1351 O O . GLY A 1 169 ? -21.558 13.985 7.019 1.00 56.84 169 GLY A O 1
ATOM 1352 N N . ARG A 1 170 ? -21.655 12.340 8.559 1.00 46.75 170 ARG A N 1
ATOM 1353 C CA . ARG A 1 170 ? -22.999 11.815 8.254 1.00 46.75 170 ARG A CA 1
ATOM 1354 C C . ARG A 1 170 ? -23.798 11.515 9.518 1.00 46.75 170 ARG A C 1
ATOM 1356 O O . ARG A 1 170 ? -23.206 10.950 10.466 1.00 46.75 170 ARG A O 1
#

Radius of gyration: 19.08 Å; Cα contacts (8 Å, |Δi|>4): 127; chains: 1; bounding box: 41×40×53 Å

Foldseek 3Di:
DVVVVVVVVVVVVVVVCVVPVVVVLVVVCVVVVHDDDPVSVVVVLVVLLVVVLVVQLPVQLVVCCVLPVCLVVDDFPLSVQLSLLLSLLRSLVVLCCCCPVVVPPSSDRDQLVVSLVVQLVDPRCVQWQADSVNSVVLSVVLVVQVVDDCSSVVSSVVSSVCCCVTNVPD

Nearest PDB structures (foldseek):
  3rqf-assembly1_B-1  TM=2.029E-01  e=8.290E-01  Homo sapiens
  5f3q-assembly1_B  TM=3.155E-01  e=6.970E+00  Entamoeba histolytica

Solvent-accessible surface area (backbone atoms only — not comparable to full-atom values): 9405 Å² total; per-residue (Å²): 104,73,70,56,54,51,51,52,52,52,53,52,50,51,57,49,47,68,57,48,50,62,52,50,50,51,52,50,21,61,74,71,75,47,77,92,48,72,68,57,56,52,50,53,52,52,52,54,23,50,50,50,40,49,66,50,34,57,54,40,54,57,52,41,54,73,72,39,63,68,51,80,74,45,58,81,45,61,27,59,52,33,55,51,54,46,29,55,49,50,32,42,51,53,23,45,43,40,32,70,76,68,60,36,84,56,44,52,62,76,53,58,63,53,54,53,52,56,51,36,68,39,84,74,32,53,72,51,63,63,55,58,68,53,52,50,50,51,44,58,56,46,54,77,30,62,83,43,92,67,19,65,60,57,47,43,56,52,45,57,68,45,41,71,73,32,57,60,86,110

Sequence (170 aa):
MVEDELKALIEELSAELAQALPFAAKRLAELFGLGLGPRVLGAVRRACENALHITVHEPVHEMAREGLPWLEELHEPDRTFVDEVLARLVERYVSSELRGSLGLKTALVESFEEQLFELRSYEQLRELQMDVGDLEGLYQEFLEFAGREGGAREFAKHLLGLRKRYLSGR

pLDDT: mean 94.27, std 5.87, range [46.75, 98.56]